Protein AF-A0A924Y7V2-F1 (afdb_monomer)

Foldseek 3Di:
DPDDQLRVLLVQQLQLVLCVPPDVCSCDPVSVVSNCVNDPPVRSVVSVVVSVVVSVVVVVCVVVVPDPPPDDD

Solvent-accessible surface area (backbone atoms only — not comparable to full-atom values): 4329 Å² total; per-residue (Å²): 132,96,65,54,72,55,53,50,28,50,50,51,41,46,53,22,61,72,37,50,88,83,33,100,72,34,75,41,68,70,47,53,53,54,31,56,74,67,32,56,73,70,55,46,52,52,49,53,52,50,47,50,51,53,52,48,50,53,50,53,36,61,76,69,64,63,61,88,85,65,77,75,126

Sequence (73 aa):
PYFTDADRSALALAEAVTRLSDRPDAVSDEIWDEAARHFDESSLATLVLSIATVNLWNRLNAATRQVAGAWKG

Mean predicted aligned error: 4.19 Å

Nearest PDB structures (foldseek):
  2gmy-assembly1_C  TM=9.101E-01  e=9.189E-02  Agrobacterium fabrum str. C58
  6k40-assembly3_C  TM=8.185E-01  e=9.139E-01  Deinococcus radiodurans R1 = ATCC 13939 = DSM 20539
  3c1l-assembly1_B  TM=6.721E-01  e=2.426E+00  Mesorhizobium japonicum MAFF 303099

Radius of gyration: 14.71 Å; Cα contacts (8 Å, |Δi|>4): 37; chains: 1; bounding box: 34×27×37 Å

Structure (mmCIF, N/CA/C/O backbone):
data_AF-A0A924Y7V2-F1
#
_entry.id   AF-A0A924Y7V2-F1
#
loop_
_atom_site.group_PDB
_atom_site.id
_atom_site.type_symbol
_atom_site.label_atom_id
_atom_site.label_alt_id
_atom_site.label_comp_id
_atom_site.label_asym_id
_atom_site.label_entity_id
_atom_site.label_seq_id
_atom_site.pdbx_PDB_ins_code
_atom_site.Cartn_x
_atom_site.Cartn_y
_atom_site.Cartn_z
_atom_site.occupancy
_atom_site.B_iso_or_equiv
_atom_site.auth_seq_id
_atom_site.auth_comp_id
_atom_site.auth_asym_id
_atom_site.auth_atom_id
_atom_site.pdbx_PDB_model_num
ATOM 1 N N . PRO A 1 1 ? 14.567 -2.285 19.405 1.00 74.19 1 PRO A N 1
ATOM 2 C CA . PRO A 1 1 ? 13.577 -2.532 18.323 1.00 74.19 1 PRO A CA 1
ATOM 3 C C . PRO A 1 1 ? 13.802 -1.550 17.158 1.00 74.19 1 PRO A C 1
ATOM 5 O O . PRO A 1 1 ? 14.005 -0.377 17.436 1.00 74.19 1 PRO A O 1
ATOM 8 N N . TYR A 1 2 ? 13.827 -2.019 15.899 1.00 93.00 2 TYR A N 1
ATOM 9 C CA . TYR A 1 2 ? 14.184 -1.194 14.721 1.00 93.00 2 TYR A CA 1
ATOM 10 C C . TYR A 1 2 ? 13.016 -0.418 14.086 1.00 93.00 2 TYR A C 1
ATOM 12 O O . TYR A 1 2 ? 13.265 0.492 13.308 1.00 93.00 2 TYR A O 1
ATOM 20 N N . PHE A 1 3 ? 11.771 -0.773 14.417 1.00 95.88 3 PHE A N 1
ATOM 21 C CA . PHE A 1 3 ? 10.552 -0.172 13.867 1.00 95.88 3 PHE A CA 1
ATOM 22 C C . PHE A 1 3 ? 9.648 0.328 14.989 1.00 95.88 3 PHE A C 1
ATOM 24 O O . PHE A 1 3 ? 9.464 -0.389 15.988 1.00 95.88 3 PHE A O 1
ATOM 31 N N . THR A 1 4 ? 9.095 1.525 14.789 1.00 98.06 4 THR A N 1
ATOM 32 C CA . THR A 1 4 ? 8.047 2.125 15.625 1.00 98.06 4 THR A CA 1
ATOM 33 C C . THR A 1 4 ? 6.697 1.443 15.387 1.00 98.06 4 THR A C 1
ATOM 35 O O . THR A 1 4 ? 6.555 0.631 14.472 1.00 98.06 4 THR A O 1
ATOM 38 N N . ASP A 1 5 ? 5.693 1.758 16.204 1.00 97.88 5 ASP A N 1
ATOM 39 C CA . ASP A 1 5 ? 4.341 1.213 16.021 1.00 97.88 5 ASP A CA 1
ATOM 40 C C . ASP A 1 5 ? 3.683 1.747 14.738 1.00 97.88 5 ASP A C 1
ATOM 42 O O . ASP A 1 5 ? 3.048 0.987 14.006 1.00 97.88 5 ASP A O 1
ATOM 46 N N . ALA A 1 6 ? 3.952 3.009 14.385 1.00 97.88 6 ALA A N 1
ATOM 47 C CA . ALA A 1 6 ? 3.559 3.591 13.104 1.00 97.88 6 ALA A CA 1
ATOM 48 C C . ALA A 1 6 ? 4.201 2.855 11.914 1.00 97.88 6 ALA A C 1
ATOM 50 O O . ALA A 1 6 ? 3.522 2.523 10.945 1.00 97.88 6 ALA A O 1
ATOM 51 N N . ASP A 1 7 ? 5.494 2.519 12.000 1.00 98.12 7 ASP A N 1
ATOM 52 C CA . ASP A 1 7 ? 6.158 1.747 10.940 1.00 98.12 7 ASP A CA 1
ATOM 53 C C . ASP A 1 7 ? 5.543 0.347 10.798 1.00 98.12 7 ASP A C 1
ATOM 55 O O . ASP A 1 7 ? 5.358 -0.159 9.692 1.00 98.12 7 ASP A O 1
ATOM 59 N N . ARG A 1 8 ? 5.211 -0.299 11.922 1.00 98.19 8 ARG A N 1
ATOM 60 C CA . ARG A 1 8 ? 4.610 -1.640 11.929 1.00 98.19 8 ARG A CA 1
ATOM 61 C C . ARG A 1 8 ? 3.206 -1.640 11.339 1.00 98.19 8 ARG A C 1
ATOM 63 O O . ARG A 1 8 ? 2.904 -2.542 10.561 1.00 98.19 8 ARG A O 1
ATOM 70 N N . SER A 1 9 ? 2.376 -0.653 11.672 1.00 98.38 9 SER A N 1
ATOM 71 C CA . SER A 1 9 ? 1.027 -0.532 11.108 1.00 98.38 9 SER A CA 1
ATOM 72 C C . SER A 1 9 ? 1.069 -0.255 9.602 1.00 98.38 9 SER A C 1
ATOM 74 O O . SER A 1 9 ? 0.342 -0.896 8.841 1.00 98.38 9 SER A O 1
ATOM 76 N N . ALA A 1 10 ? 1.998 0.588 9.138 1.00 98.50 10 ALA A N 1
A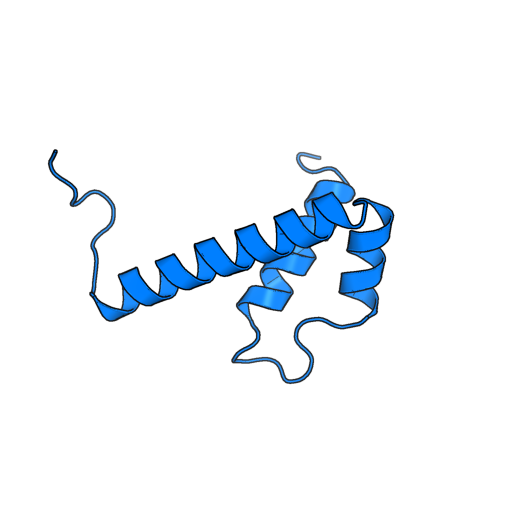TOM 77 C CA . ALA A 1 10 ? 2.214 0.816 7.710 1.00 98.50 10 ALA A CA 1
ATOM 78 C C . ALA A 1 10 ? 2.656 -0.459 6.970 1.00 98.50 10 ALA A C 1
ATOM 80 O O . ALA A 1 10 ? 2.161 -0.747 5.879 1.00 98.50 10 ALA A O 1
ATOM 81 N N . LEU A 1 11 ? 3.556 -1.251 7.566 1.00 98.25 11 LEU A N 1
ATOM 82 C CA . LEU A 1 11 ? 3.985 -2.537 7.007 1.00 98.25 11 LEU A CA 1
ATOM 83 C C . LEU A 1 11 ? 2.845 -3.563 6.972 1.00 98.25 11 LEU A C 1
ATOM 85 O O . LEU A 1 11 ? 2.709 -4.274 5.977 1.00 98.25 11 LEU A O 1
ATOM 89 N N . ALA A 1 12 ? 2.007 -3.614 8.011 1.00 98.06 12 ALA A N 1
ATOM 90 C CA . ALA A 1 12 ? 0.839 -4.492 8.051 1.00 98.06 12 ALA A CA 1
ATOM 91 C C . ALA A 1 12 ? -0.166 -4.140 6.943 1.00 98.06 12 ALA A C 1
ATOM 93 O O . ALA A 1 12 ? -0.608 -5.024 6.205 1.00 98.06 12 ALA A O 1
ATOM 94 N N . LEU A 1 13 ? -0.458 -2.847 6.758 1.00 98.38 13 LEU A N 1
ATOM 95 C CA . LEU A 1 13 ? -1.301 -2.373 5.660 1.00 98.38 13 LEU A CA 1
ATOM 96 C C . LEU A 1 13 ? -0.684 -2.700 4.290 1.00 98.38 13 LEU A C 1
ATOM 98 O O . LEU A 1 13 ? -1.383 -3.153 3.384 1.00 98.38 13 LEU A O 1
ATOM 102 N N . ALA A 1 14 ? 0.630 -2.523 4.132 1.00 98.31 14 ALA A N 1
ATOM 103 C CA . ALA A 1 14 ? 1.329 -2.854 2.892 1.00 98.31 14 ALA A CA 1
ATOM 104 C C . ALA A 1 14 ? 1.259 -4.352 2.550 1.00 98.31 14 ALA A C 1
ATOM 106 O O . ALA A 1 14 ? 1.031 -4.704 1.386 1.00 98.31 14 ALA A O 1
ATOM 107 N N . GLU A 1 15 ? 1.420 -5.236 3.539 1.00 97.56 15 GLU A N 1
ATOM 108 C CA . GLU A 1 15 ? 1.275 -6.684 3.355 1.00 97.56 15 GLU A CA 1
ATOM 109 C C . GLU A 1 15 ? -0.158 -7.048 2.947 1.00 97.56 15 GLU A C 1
ATOM 111 O O . GLU A 1 15 ? -0.358 -7.759 1.958 1.00 97.56 15 GLU A O 1
ATOM 116 N N . ALA A 1 16 ? -1.145 -6.516 3.669 1.00 97.69 16 ALA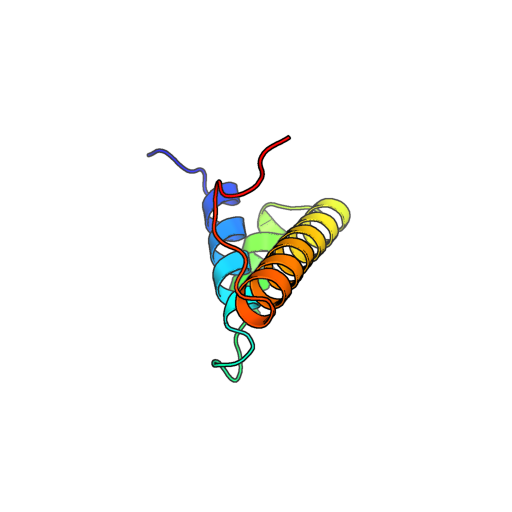 A N 1
ATOM 117 C CA . ALA A 1 16 ? -2.568 -6.700 3.410 1.00 97.69 16 ALA A CA 1
ATOM 118 C C . ALA A 1 16 ? -2.951 -6.318 1.971 1.00 97.69 16 ALA A C 1
ATOM 120 O O . ALA A 1 16 ? -3.444 -7.151 1.209 1.00 97.69 16 ALA A O 1
ATOM 121 N N . VAL A 1 17 ? -2.636 -5.088 1.555 1.00 97.25 17 VAL A N 1
ATOM 122 C CA . VAL A 1 17 ? -2.948 -4.578 0.210 1.00 97.25 17 VAL A CA 1
ATOM 123 C 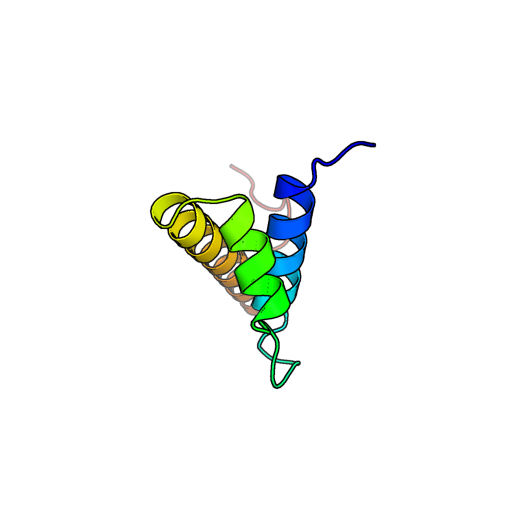C . VAL A 1 17 ? -2.229 -5.379 -0.883 1.00 97.25 17 VAL A C 1
ATOM 125 O O . VAL A 1 17 ? -2.797 -5.654 -1.940 1.00 97.25 17 VAL A O 1
ATOM 128 N N . THR A 1 18 ? -0.987 -5.807 -0.652 1.00 96.81 18 THR A N 1
ATOM 129 C CA . THR A 1 18 ? -0.225 -6.584 -1.648 1.00 96.81 18 THR A CA 1
ATOM 130 C C . THR A 1 18 ? -0.857 -7.955 -1.922 1.00 96.81 18 THR A C 1
ATOM 132 O O . THR A 1 18 ? -0.771 -8.461 -3.043 1.00 96.81 18 THR A O 1
ATOM 135 N N . ARG A 1 19 ? -1.542 -8.524 -0.924 1.00 95.00 19 ARG A N 1
ATOM 136 C CA . ARG A 1 19 ? -2.193 -9.843 -0.958 1.00 95.00 19 ARG A CA 1
ATOM 137 C C . ARG A 1 19 ? -3.686 -9.803 -1.302 1.00 95.00 19 ARG A C 1
ATOM 139 O O . ARG A 1 19 ? -4.412 -10.769 -1.075 1.00 95.00 19 ARG A O 1
ATOM 146 N N . LEU A 1 20 ? -4.158 -8.704 -1.896 1.00 94.25 20 LEU A N 1
ATOM 147 C CA . LEU A 1 20 ? -5.549 -8.563 -2.352 1.00 94.25 20 LEU A CA 1
ATOM 148 C C . LEU A 1 20 ? -6.005 -9.692 -3.290 1.00 94.25 20 LEU A C 1
ATOM 150 O O . LEU A 1 20 ? -7.183 -10.023 -3.330 1.00 94.25 20 LEU A O 1
ATOM 154 N N 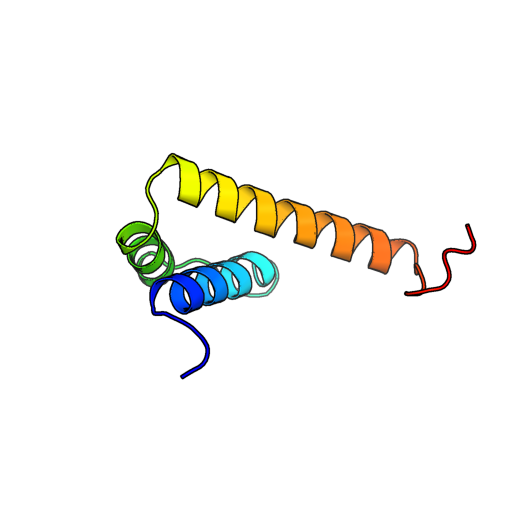. SER A 1 21 ? -5.091 -10.287 -4.060 1.00 91.25 21 SER A N 1
ATOM 155 C CA . SER A 1 21 ? -5.428 -11.335 -5.029 1.00 91.25 21 SER A CA 1
ATOM 156 C C . SER A 1 21 ? -5.647 -12.722 -4.421 1.00 91.25 21 SER A C 1
ATOM 158 O O . SER A 1 21 ? -6.280 -13.558 -5.057 1.00 91.25 21 SER A O 1
ATOM 160 N N . ASP A 1 22 ? -5.089 -12.996 -3.240 1.00 92.25 22 ASP A N 1
ATOM 161 C CA . ASP A 1 22 ? -5.100 -14.320 -2.604 1.00 92.25 22 ASP A CA 1
ATOM 162 C C . ASP A 1 22 ? -5.815 -14.335 -1.245 1.00 92.25 22 ASP A C 1
ATOM 164 O O . ASP A 1 22 ? -5.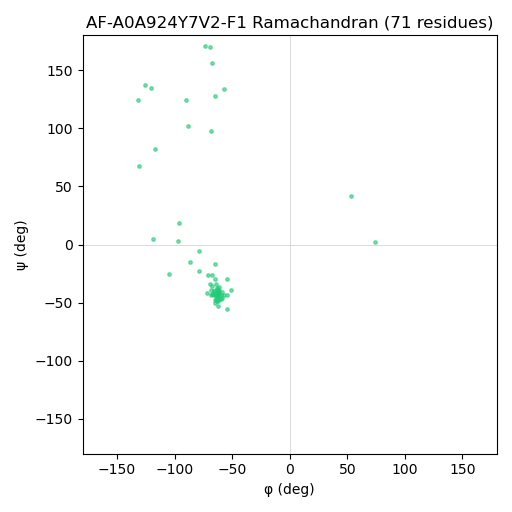839 -15.369 -0.573 1.00 92.25 22 ASP A O 1
ATOM 168 N N . ARG A 1 23 ? -6.428 -13.214 -0.840 1.00 90.88 23 ARG A N 1
ATOM 169 C CA . ARG A 1 23 ? -7.205 -13.092 0.399 1.00 90.88 23 ARG A CA 1
ATOM 170 C C . ARG A 1 23 ? -8.561 -12.418 0.143 1.00 90.88 23 ARG A C 1
ATOM 172 O O . ARG A 1 23 ? -8.577 -11.300 -0.361 1.00 90.88 23 ARG A O 1
ATOM 179 N N . PRO A 1 24 ? -9.689 -13.053 0.518 1.00 85.12 24 PRO A N 1
ATOM 180 C CA . PRO A 1 24 ? -11.024 -12.498 0.284 1.00 85.12 24 PRO A CA 1
ATOM 181 C C . PRO A 1 24 ? -11.329 -11.236 1.108 1.00 85.12 24 PRO A C 1
ATOM 183 O O . PRO A 1 24 ? -12.119 -10.416 0.660 1.00 85.12 24 PRO A O 1
ATOM 186 N N . ASP A 1 25 ? -10.680 -11.063 2.263 1.00 87.88 25 ASP A N 1
ATOM 187 C CA . ASP A 1 25 ? -10.747 -9.857 3.099 1.00 87.88 25 ASP A CA 1
ATOM 188 C C . ASP A 1 25 ? -9.321 -9.418 3.461 1.00 87.88 25 ASP A C 1
ATOM 190 O O . ASP A 1 25 ? -8.821 -9.634 4.564 1.00 87.88 25 ASP A O 1
ATOM 194 N N . ALA A 1 26 ? -8.574 -8.969 2.449 1.00 88.75 26 ALA A N 1
ATOM 195 C CA . ALA A 1 26 ? -7.141 -8.737 2.606 1.00 88.75 26 ALA A CA 1
ATOM 196 C C . ALA A 1 26 ? -6.832 -7.547 3.525 1.00 88.75 26 ALA A C 1
ATOM 198 O O . ALA A 1 26 ? -5.837 -7.601 4.243 1.00 88.75 26 ALA A O 1
ATOM 199 N N . VAL A 1 27 ? -7.678 -6.510 3.503 1.00 96.31 27 VAL A N 1
ATOM 200 C CA . VAL A 1 27 ? -7.564 -5.291 4.317 1.00 96.31 27 VAL A CA 1
ATOM 201 C C . VAL A 1 27 ? -8.779 -5.217 5.239 1.00 96.31 27 VAL A C 1
ATOM 203 O O . VAL A 1 27 ? -9.757 -4.545 4.929 1.00 96.31 27 VAL A O 1
ATOM 206 N N . SER A 1 28 ? -8.713 -5.931 6.358 1.00 96.31 28 SER A N 1
ATOM 207 C CA . SER A 1 28 ? -9.751 -5.889 7.390 1.00 96.31 28 SER A CA 1
ATOM 208 C C . SER A 1 28 ? -9.798 -4.526 8.088 1.00 96.31 28 SER A C 1
ATOM 210 O O . SER A 1 28 ? -8.755 -3.874 8.220 1.00 96.31 28 SER A O 1
ATOM 212 N N . ASP A 1 29 ? -10.948 -4.180 8.669 1.00 97.19 29 ASP A N 1
ATOM 213 C CA . ASP A 1 29 ? -11.138 -2.958 9.468 1.00 97.19 29 ASP A CA 1
ATOM 214 C C . ASP A 1 29 ? -10.065 -2.787 10.556 1.00 97.19 29 ASP A C 1
ATOM 216 O O . ASP A 1 29 ? -9.531 -1.700 10.722 1.00 97.19 29 ASP A O 1
ATOM 220 N N . GLU A 1 30 ? -9.644 -3.866 11.229 1.00 97.88 30 GLU A N 1
ATOM 221 C CA . GLU A 1 30 ? -8.591 -3.815 12.259 1.00 97.88 30 GLU A CA 1
ATOM 222 C C . GLU A 1 30 ? -7.250 -3.276 11.724 1.00 97.88 30 GLU A C 1
ATOM 224 O O . GLU A 1 30 ? -6.584 -2.485 12.392 1.00 97.88 30 GLU A O 1
ATOM 229 N N . ILE A 1 31 ? -6.858 -3.674 10.508 1.00 97.88 31 ILE A N 1
ATOM 230 C CA . ILE A 1 31 ? -5.606 -3.238 9.871 1.00 97.88 31 ILE A CA 1
ATOM 231 C C . ILE A 1 31 ? -5.723 -1.776 9.440 1.00 97.88 31 ILE A C 1
ATOM 233 O O . ILE A 1 31 ? -4.775 -1.005 9.599 1.00 97.88 31 ILE A O 1
ATOM 237 N N . TRP A 1 32 ? -6.881 -1.402 8.892 1.00 98.19 32 TRP A N 1
ATOM 238 C CA . TRP A 1 32 ? -7.149 -0.031 8.480 1.00 98.19 32 TRP A CA 1
ATOM 239 C C . TRP A 1 32 ? -7.171 0.922 9.678 1.00 98.19 32 TRP A C 1
ATOM 241 O O . TRP A 1 32 ? -6.454 1.923 9.679 1.00 98.19 32 TRP A O 1
ATOM 251 N N . ASP A 1 33 ? -7.928 0.578 10.717 1.00 98.38 33 ASP A N 1
ATOM 252 C CA . ASP A 1 33 ? -8.079 1.376 11.929 1.00 98.38 33 ASP A CA 1
ATOM 253 C C . ASP A 1 33 ? -6.757 1.515 12.681 1.00 98.38 33 ASP A C 1
ATOM 255 O O . ASP A 1 33 ? -6.458 2.590 13.200 1.00 98.38 33 ASP A O 1
ATOM 259 N N . GLU A 1 34 ? -5.934 0.462 12.725 1.00 98.50 34 GLU A N 1
ATOM 260 C CA . GLU A 1 34 ? -4.606 0.558 13.328 1.00 98.50 34 GLU A CA 1
ATOM 261 C C . GLU A 1 34 ? -3.714 1.537 12.558 1.00 98.50 34 GLU A C 1
ATOM 263 O O . GLU A 1 34 ? -3.096 2.393 13.181 1.00 98.50 34 GLU A O 1
ATOM 268 N N . ALA A 1 35 ? -3.685 1.500 11.222 1.00 98.31 35 ALA A N 1
ATOM 269 C CA . ALA A 1 35 ? -2.947 2.497 10.443 1.00 98.31 35 ALA A CA 1
ATOM 270 C C . ALA A 1 35 ? -3.511 3.919 10.650 1.00 98.31 35 ALA A C 1
ATOM 272 O O . ALA A 1 35 ? -2.752 4.867 10.856 1.00 98.31 35 ALA A O 1
ATOM 273 N N . ALA A 1 36 ? -4.836 4.072 10.678 1.00 98.50 36 ALA A N 1
ATOM 274 C CA . ALA A 1 36 ? -5.504 5.357 10.891 1.00 98.50 36 ALA A CA 1
ATOM 275 C C . ALA A 1 36 ? -5.262 5.963 12.291 1.00 98.50 36 ALA A C 1
ATOM 277 O O . ALA A 1 36 ? -5.450 7.164 12.477 1.00 98.50 36 ALA A O 1
ATOM 278 N N . ARG A 1 37 ? -4.802 5.178 13.279 1.00 98.44 37 ARG A N 1
ATOM 279 C CA . ARG A 1 37 ? -4.340 5.707 14.580 1.00 98.44 37 ARG A CA 1
ATOM 280 C C . ARG A 1 37 ? -3.016 6.465 14.482 1.00 98.44 37 ARG A C 1
ATOM 282 O O . ARG A 1 37 ? -2.763 7.327 15.322 1.00 98.44 37 ARG A O 1
ATOM 289 N N . HIS A 1 38 ? -2.178 6.143 13.495 1.00 98.38 38 HIS A N 1
ATOM 290 C CA . HIS A 1 38 ? -0.830 6.712 13.344 1.00 98.38 38 HIS A CA 1
ATOM 291 C C . HIS A 1 38 ? -0.726 7.747 12.221 1.00 98.38 38 HIS A C 1
ATOM 293 O O . HIS A 1 38 ? 0.146 8.613 12.276 1.00 98.38 38 HIS A O 1
ATOM 299 N N . PHE A 1 39 ? -1.595 7.668 11.212 1.00 98.00 39 PHE A N 1
ATOM 300 C CA . PHE A 1 39 ? -1.552 8.515 10.021 1.00 98.00 39 PHE A CA 1
ATOM 301 C C . PHE A 1 39 ? -2.844 9.318 9.873 1.00 98.00 39 PHE A C 1
ATOM 303 O O . PHE A 1 39 ? -3.939 8.772 9.981 1.00 98.00 39 PHE A O 1
ATOM 310 N N . ASP A 1 40 ? -2.715 10.612 9.574 1.00 98.25 40 ASP A N 1
ATOM 311 C CA . ASP A 1 40 ? -3.860 11.416 9.151 1.00 98.25 40 ASP A CA 1
ATOM 312 C C . ASP A 1 40 ? -4.353 10.998 7.754 1.00 98.25 40 ASP A C 1
ATOM 314 O O . ASP A 1 40 ? -3.701 10.232 7.041 1.00 98.25 40 ASP A O 1
ATOM 318 N N . GLU A 1 41 ? -5.515 11.508 7.344 1.00 97.88 41 GLU A N 1
ATOM 319 C CA . GLU A 1 41 ? -6.162 11.129 6.081 1.00 97.88 41 GLU A CA 1
ATOM 320 C C . GLU A 1 41 ? -5.242 11.315 4.861 1.00 97.88 41 GLU A C 1
ATOM 322 O O . GLU A 1 41 ? -5.142 10.433 4.006 1.00 97.88 41 GLU A O 1
ATOM 327 N N . SER A 1 42 ? -4.520 12.438 4.801 1.00 98.31 42 SER A N 1
ATOM 328 C CA . SER A 1 42 ? -3.597 12.751 3.702 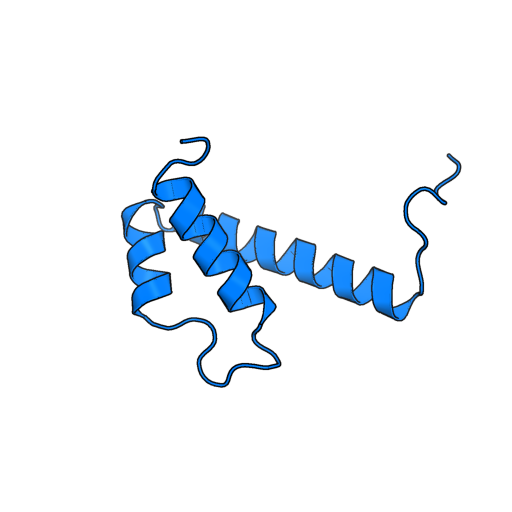1.00 98.31 42 SER A CA 1
ATOM 329 C C . SER A 1 42 ? -2.411 11.782 3.661 1.00 98.31 42 SER A C 1
ATOM 331 O O . SER A 1 42 ? -2.031 11.276 2.597 1.00 98.31 42 SER A O 1
ATOM 333 N N . SER A 1 43 ? -1.840 11.476 4.826 1.00 98.19 43 SER A N 1
ATOM 334 C CA . SER A 1 43 ? -0.723 10.544 4.958 1.00 98.19 43 SER A CA 1
ATOM 335 C C . SER A 1 43 ? -1.156 9.112 4.651 1.00 98.19 43 SER A C 1
ATOM 337 O O . SER A 1 43 ? -0.432 8.393 3.963 1.00 98.19 43 SER A O 1
ATOM 339 N N . LEU A 1 44 ? -2.356 8.710 5.073 1.00 98.38 44 LEU A N 1
ATOM 340 C CA . LEU A 1 44 ? -2.917 7.390 4.793 1.00 98.38 44 LEU A CA 1
ATOM 341 C C . LEU A 1 44 ? -3.216 7.216 3.296 1.00 98.38 44 LEU A C 1
ATOM 343 O O . LEU A 1 44 ? -2.847 6.201 2.705 1.00 98.38 44 LEU A O 1
ATOM 347 N N . ALA A 1 45 ? -3.785 8.234 2.645 1.00 98.31 45 ALA A N 1
ATOM 348 C CA . ALA A 1 45 ? -3.969 8.244 1.194 1.00 98.31 45 ALA A CA 1
ATOM 349 C C . ALA A 1 45 ? -2.624 8.134 0.453 1.00 98.31 45 ALA A C 1
ATOM 351 O O . ALA A 1 45 ? -2.481 7.341 -0.481 1.00 98.31 45 ALA A O 1
ATOM 352 N N . THR A 1 46 ? -1.611 8.876 0.907 1.00 98.56 46 THR A N 1
ATOM 353 C CA . THR A 1 46 ? -0.249 8.813 0.354 1.00 98.56 46 THR A CA 1
ATOM 354 C C . THR A 1 46 ? 0.373 7.426 0.5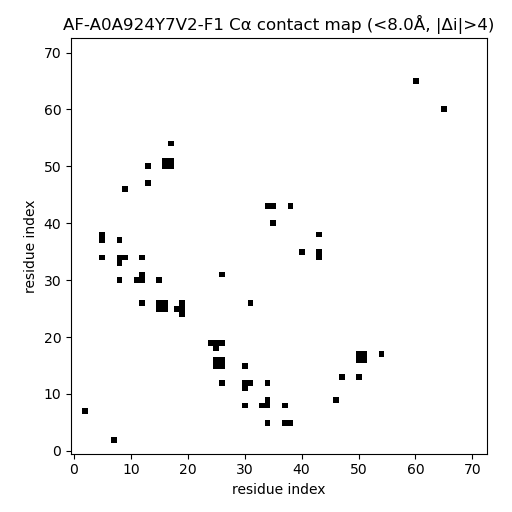33 1.00 98.56 46 THR A C 1
ATOM 356 O O . THR A 1 46 ? 1.009 6.907 -0.392 1.00 98.56 46 THR A O 1
ATOM 359 N N . LEU A 1 47 ? 0.166 6.792 1.689 1.00 98.44 47 LEU A N 1
ATOM 360 C CA . LEU A 1 47 ? 0.636 5.441 1.982 1.00 98.44 47 LEU A CA 1
ATOM 361 C C . LEU A 1 47 ? 0.001 4.419 1.029 1.00 98.44 47 LEU A C 1
ATOM 363 O O . LEU A 1 47 ? 0.718 3.650 0.387 1.00 98.44 47 LEU A O 1
ATOM 367 N N . VAL A 1 48 ? -1.323 4.465 0.855 1.00 98.38 48 VAL A N 1
ATOM 368 C CA . VAL A 1 48 ? -2.053 3.589 -0.076 1.00 98.38 48 VAL A CA 1
ATOM 369 C C . VAL A 1 48 ? -1.569 3.779 -1.516 1.00 98.38 48 VAL A C 1
ATOM 371 O O . VAL A 1 48 ? -1.270 2.796 -2.199 1.00 98.38 48 VAL A O 1
ATOM 374 N N . LEU A 1 49 ? -1.421 5.026 -1.977 1.00 98.62 49 LEU A N 1
ATOM 375 C CA . LEU A 1 49 ? -0.911 5.327 -3.320 1.00 98.62 49 LEU A CA 1
ATOM 376 C C . LEU A 1 49 ? 0.518 4.812 -3.527 1.00 98.62 49 LEU A C 1
ATOM 378 O O . LEU A 1 49 ? 0.837 4.279 -4.593 1.00 98.62 49 LEU A O 1
ATOM 382 N N . SER A 1 50 ? 1.369 4.924 -2.508 1.00 98.62 50 SER A N 1
ATOM 383 C CA . SER A 1 50 ? 2.746 4.423 -2.547 1.00 98.62 50 SER A CA 1
ATOM 384 C C . SER A 1 50 ? 2.776 2.899 -2.663 1.00 98.62 50 SER A C 1
ATOM 386 O O . SER A 1 50 ? 3.443 2.359 -3.551 1.00 98.62 50 SER A O 1
ATOM 388 N N . ILE A 1 51 ? 1.993 2.198 -1.835 1.00 98.44 51 ILE A N 1
ATOM 389 C CA . ILE A 1 51 ? 1.862 0.735 -1.880 1.00 98.44 51 ILE A CA 1
ATOM 390 C C . ILE A 1 51 ? 1.353 0.284 -3.254 1.00 98.44 51 ILE A C 1
ATOM 392 O O . ILE A 1 51 ? 1.922 -0.638 -3.848 1.00 98.44 51 ILE A O 1
ATOM 396 N N . ALA A 1 52 ? 0.316 0.941 -3.780 1.00 98.12 52 ALA A N 1
ATOM 397 C CA . ALA A 1 52 ? -0.260 0.638 -5.087 1.00 98.12 52 ALA A CA 1
ATOM 398 C C . ALA A 1 52 ? 0.751 0.853 -6.224 1.00 98.12 52 ALA A C 1
ATOM 400 O O . ALA A 1 52 ? 0.883 0.001 -7.103 1.00 98.12 52 ALA A O 1
ATOM 401 N N . THR A 1 53 ? 1.515 1.945 -6.179 1.00 98.56 53 THR A N 1
ATOM 402 C CA . THR A 1 53 ? 2.540 2.270 -7.182 1.00 98.56 53 THR A CA 1
ATOM 403 C C . THR A 1 53 ? 3.656 1.226 -7.204 1.00 98.56 53 THR A C 1
ATOM 405 O O . THR A 1 53 ? 4.043 0.752 -8.272 1.00 98.56 53 THR A O 1
ATOM 408 N N . VAL A 1 54 ? 4.145 0.801 -6.036 1.00 98.06 54 VAL A N 1
ATOM 409 C CA . VAL A 1 54 ? 5.140 -0.283 -5.948 1.00 98.06 54 VAL A CA 1
ATOM 410 C C . VAL A 1 54 ? 4.556 -1.595 -6.479 1.00 98.06 54 VAL A C 1
ATOM 412 O O . VAL A 1 54 ? 5.197 -2.301 -7.257 1.00 98.06 54 VAL A O 1
ATOM 415 N N . ASN A 1 55 ? 3.307 -1.903 -6.125 1.00 97.12 55 ASN A N 1
ATOM 416 C CA . ASN A 1 55 ? 2.598 -3.085 -6.607 1.00 97.12 55 ASN A CA 1
ATOM 417 C C . ASN A 1 55 ? 2.403 -3.092 -8.135 1.00 97.12 55 ASN A C 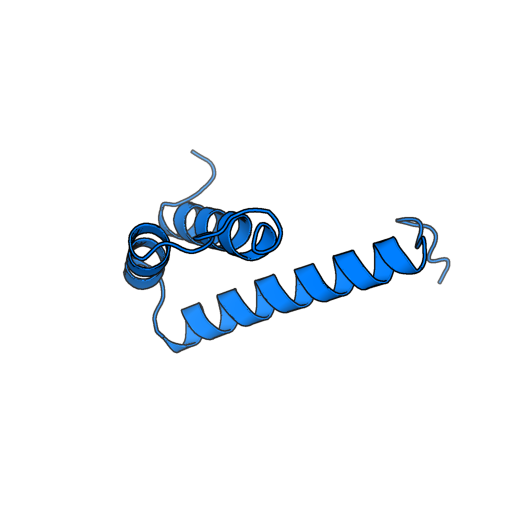1
ATOM 419 O O . ASN A 1 55 ? 2.488 -4.160 -8.753 1.00 97.12 55 ASN A O 1
ATOM 423 N N . LEU A 1 56 ? 2.169 -1.927 -8.743 1.00 97.19 56 LEU A N 1
ATOM 424 C CA . LEU A 1 56 ? 2.109 -1.743 -10.192 1.00 97.19 56 LEU A CA 1
ATOM 425 C C . LEU A 1 56 ? 3.457 -2.078 -10.836 1.00 97.19 56 LEU A C 1
ATOM 427 O O . LEU A 1 56 ? 3.512 -2.922 -11.732 1.00 97.19 56 LEU A O 1
ATOM 431 N N . TRP A 1 57 ? 4.546 -1.478 -10.353 1.00 96.44 57 TRP A N 1
ATOM 432 C CA . TRP A 1 57 ? 5.880 -1.734 -10.900 1.00 96.44 57 TRP A CA 1
ATOM 433 C C . TRP A 1 57 ? 6.312 -3.189 -10.734 1.00 96.44 57 TRP A C 1
ATOM 435 O O . TRP A 1 57 ? 6.833 -3.774 -11.681 1.00 96.44 57 TRP A O 1
ATOM 445 N N . ASN A 1 58 ? 6.020 -3.815 -9.591 1.00 95.06 58 ASN A N 1
ATOM 446 C CA . ASN A 1 58 ? 6.287 -5.239 -9.379 1.00 95.06 58 ASN A CA 1
ATOM 447 C C . ASN A 1 58 ? 5.598 -6.109 -10.441 1.00 95.06 58 ASN A C 1
ATOM 449 O O . ASN A 1 58 ? 6.219 -7.014 -11.000 1.00 95.06 58 ASN A O 1
ATOM 453 N N . ARG A 1 59 ? 4.334 -5.809 -10.770 1.00 94.81 59 ARG A N 1
ATOM 454 C CA . ARG A 1 59 ? 3.566 -6.535 -11.795 1.00 94.81 59 ARG A CA 1
ATOM 455 C C . ARG A 1 59 ? 4.111 -6.296 -13.200 1.00 94.81 59 ARG A C 1
ATOM 457 O O . ARG A 1 59 ? 4.266 -7.258 -13.947 1.00 94.81 59 ARG A O 1
ATOM 464 N N . LEU A 1 60 ? 4.446 -5.053 -13.546 1.00 96.00 60 LEU A N 1
ATOM 465 C CA . LEU A 1 60 ? 5.051 -4.719 -14.840 1.00 96.00 60 LEU A CA 1
ATOM 466 C C . LEU A 1 60 ? 6.403 -5.416 -15.025 1.00 96.00 60 LEU A C 1
ATOM 468 O O . LEU A 1 60 ? 6.640 -6.047 -16.058 1.00 96.00 60 LEU A O 1
ATOM 472 N N . ASN A 1 61 ? 7.265 -5.363 -14.010 1.00 94.88 61 ASN A N 1
ATOM 473 C CA . ASN A 1 61 ? 8.591 -5.974 -14.049 1.00 94.88 61 ASN A CA 1
ATOM 474 C C . ASN A 1 61 ? 8.507 -7.498 -14.153 1.00 94.88 61 ASN A C 1
ATOM 476 O O . ASN A 1 61 ? 9.219 -8.096 -14.959 1.00 94.88 61 ASN A O 1
ATOM 480 N N . ALA A 1 62 ? 7.600 -8.123 -13.398 1.00 93.69 62 ALA A N 1
ATOM 481 C CA . ALA A 1 62 ? 7.359 -9.558 -13.481 1.00 93.69 62 ALA A CA 1
ATOM 482 C C . ALA A 1 62 ? 6.818 -9.971 -14.861 1.00 93.69 62 ALA A C 1
ATOM 484 O O . ALA A 1 62 ? 7.343 -10.902 -15.474 1.00 93.69 62 ALA A O 1
ATOM 485 N N . ALA A 1 63 ? 5.816 -9.256 -15.385 1.00 95.88 63 ALA A N 1
ATOM 486 C CA . ALA A 1 63 ? 5.196 -9.556 -16.677 1.00 95.88 63 ALA A CA 1
ATOM 487 C C . ALA A 1 63 ? 6.172 -9.408 -17.856 1.00 95.88 63 ALA A C 1
ATOM 489 O O . ALA A 1 63 ? 6.105 -10.172 -18.818 1.00 95.88 63 ALA A O 1
ATOM 490 N N . THR A 1 64 ? 7.104 -8.456 -17.771 1.00 95.50 64 THR A N 1
ATOM 491 C CA . THR A 1 64 ? 8.102 -8.179 -18.818 1.00 95.50 64 THR A CA 1
ATOM 492 C C . THR A 1 64 ? 9.460 -8.838 -18.567 1.00 95.50 64 THR A C 1
ATOM 494 O O . THR A 1 64 ? 10.379 -8.663 -19.364 1.00 95.50 64 THR A O 1
ATOM 497 N N . ARG A 1 65 ? 9.592 -9.632 -17.492 1.00 92.44 65 ARG A N 1
ATOM 498 C CA . ARG A 1 65 ? 10.829 -10.322 -17.081 1.00 92.44 65 ARG A CA 1
ATOM 499 C C . ARG A 1 65 ? 12.037 -9.383 -16.952 1.00 92.44 65 ARG A C 1
ATOM 501 O O . ARG A 1 65 ? 13.145 -9.733 -17.359 1.00 92.44 65 ARG A O 1
ATOM 508 N N . GLN A 1 66 ? 11.833 -8.195 -16.381 1.00 89.88 66 GLN A N 1
ATOM 509 C CA . GLN A 1 66 ? 12.937 -7.275 -16.103 1.00 89.88 66 GLN A CA 1
ATOM 510 C C . GLN A 1 66 ? 13.896 -7.879 -15.067 1.00 89.88 66 GLN A C 1
ATOM 512 O O . GLN A 1 66 ? 13.480 -8.303 -13.989 1.00 89.88 66 GLN A O 1
ATOM 517 N N . VAL A 1 67 ? 15.191 -7.910 -15.392 1.00 81.75 67 VAL A N 1
ATOM 518 C CA . VAL A 1 67 ? 16.246 -8.403 -14.495 1.00 81.75 67 VAL A CA 1
ATOM 519 C C . VAL A 1 67 ? 16.768 -7.240 -13.654 1.00 81.75 67 VAL A C 1
ATOM 521 O O . VAL A 1 67 ? 17.220 -6.226 -14.191 1.00 81.75 67 VAL A O 1
ATOM 524 N N . ALA A 1 68 ? 16.729 -7.385 -12.329 1.00 77.75 68 ALA A N 1
ATOM 525 C CA . ALA A 1 68 ? 17.281 -6.389 -11.415 1.00 77.75 68 ALA A CA 1
ATOM 526 C C . ALA A 1 68 ? 18.772 -6.141 -11.712 1.00 77.75 68 ALA A C 1
ATOM 528 O O . ALA A 1 68 ? 19.539 -7.080 -11.912 1.00 77.75 68 ALA A O 1
ATOM 529 N N . GLY A 1 69 ? 19.182 -4.871 -11.762 1.00 75.56 69 GLY A N 1
ATOM 530 C CA . GLY A 1 69 ? 20.569 -4.486 -12.051 1.00 75.56 69 GLY A CA 1
ATOM 531 C C . GLY A 1 69 ? 21.005 -4.644 -13.515 1.00 75.56 69 GLY A C 1
ATOM 532 O O . GLY A 1 69 ? 22.149 -4.342 -13.835 1.00 75.56 69 GLY A O 1
ATOM 533 N N . ALA A 1 70 ? 20.116 -5.069 -14.422 1.00 70.69 70 ALA A N 1
ATOM 534 C CA . ALA A 1 70 ? 20.420 -5.134 -15.855 1.00 70.69 70 ALA A CA 1
ATOM 535 C C . ALA A 1 70 ? 20.348 -3.769 -16.560 1.00 70.69 70 ALA A C 1
ATOM 537 O O . ALA A 1 70 ? 20.699 -3.672 -17.737 1.00 70.69 70 ALA A O 1
ATOM 538 N N . TRP A 1 71 ? 19.910 -2.719 -15.854 1.00 63.66 71 TRP A N 1
ATOM 539 C CA . TRP A 1 71 ? 19.930 -1.350 -16.359 1.00 63.66 71 TRP A CA 1
ATOM 540 C C . TRP A 1 71 ? 21.382 -0.884 -16.478 1.00 63.66 71 TRP A C 1
ATOM 542 O O . TRP A 1 71 ? 22.023 -0.503 -15.500 1.00 63.66 71 TRP A O 1
ATOM 552 N N . LYS A 1 72 ? 21.915 -0.977 -17.694 1.00 59.75 72 LYS A N 1
ATOM 553 C CA . LYS A 1 72 ? 23.165 -0.334 -18.074 1.00 59.75 72 LYS A CA 1
ATOM 554 C C . LYS A 1 72 ? 22.783 1.056 -18.559 1.00 59.75 72 LYS A C 1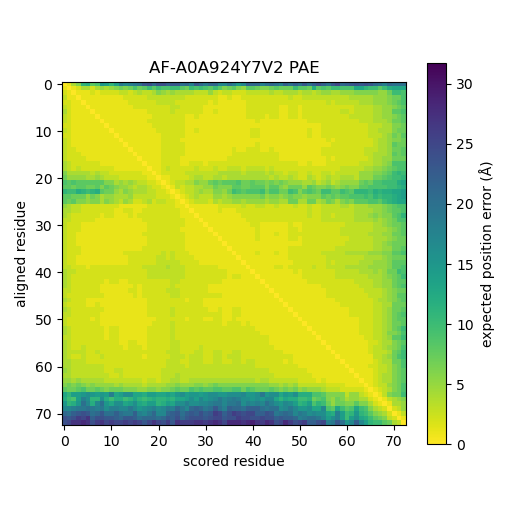
ATOM 556 O O . LYS A 1 72 ? 22.204 1.170 -19.637 1.00 59.75 72 LYS A O 1
ATOM 561 N N . GLY A 1 73 ? 23.000 2.057 -17.708 1.00 57.59 73 GLY A N 1
ATOM 562 C CA . GLY A 1 73 ? 23.012 3.451 -18.151 1.00 57.59 73 GLY A CA 1
ATOM 563 C C . GLY A 1 73 ? 24.021 3.656 -19.272 1.00 57.59 73 GLY A C 1
ATOM 564 O O . GLY A 1 73 ? 25.018 2.894 -19.307 1.00 57.59 73 GLY A O 1
#

Secondary structure (DSSP, 8-state):
--S-HHHHHHHHHHHHHHTTTT-TTSS-HHHHHHHHHHS-HHHHHHHHHHHHHHHHHHHHHHHHTPPTT----

pLDDT: mean 93.57, std 9.1, range [57.59, 98.62]